Protein AF-A0A2N6CPJ5-F1 (afdb_monomer_lite)

Sequence (138 aa):
MRNTLAIIIFLTLLPGAQIVAQESKTGPSSLKMRGGMSNPATKGASQDMQKLVALCARDPESQLFDREWAKYLQEYYRDGMNVDGLIEDVIQRADDYRMNSHQASGNLTMSAAEKRSIRRNMKSTAQTVVGKKKDPAG

Foldseek 3Di:
DDDDDDDDDDDDDDDDDDDDDDDDDDDDDDPPPPPPPCPVLNVVLVVLLVVLLCCCLPPLPDPVSLVSLLVSCLSPPDPPDDQLVVLVVSQVSSQVCLLPDPPNPDDSGQDPVRSVVSSVSSVVSNCVNVVCVVDPDD

pLDDT: mean 71.55, std 22.04, range [34.5, 95.25]

Structure (mmCIF, N/CA/C/O backbone):
data_AF-A0A2N6CPJ5-F1
#
_entry.id   AF-A0A2N6CPJ5-F1
#
loop_
_atom_site.group_PDB
_atom_site.id
_atom_site.type_symbol
_atom_site.label_atom_id
_atom_site.label_alt_id
_atom_site.label_comp_id
_atom_site.label_asym_id
_atom_site.label_entity_id
_atom_site.label_seq_id
_atom_site.pdbx_PDB_ins_code
_atom_site.Cartn_x
_atom_site.Cartn_y
_atom_site.Cartn_z
_atom_site.occupancy
_atom_site.B_iso_or_equiv
_atom_site.auth_seq_id
_atom_site.auth_comp_id
_atom_site.auth_asym_id
_atom_site.auth_atom_id
_atom_site.pdbx_PDB_model_num
ATOM 1 N N . MET A 1 1 ? 21.653 36.947 -47.952 1.00 44.78 1 MET A N 1
ATOM 2 C CA .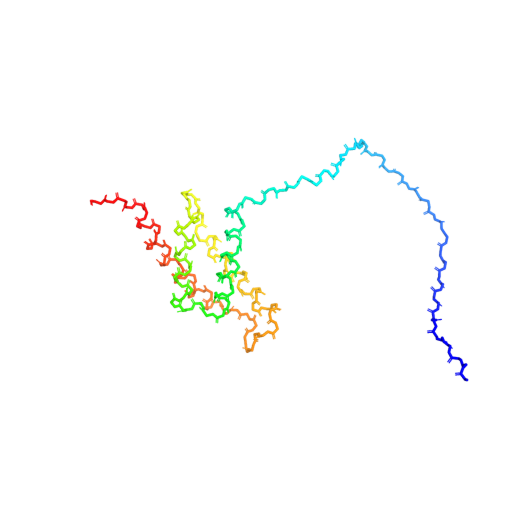 MET A 1 1 ? 21.325 35.544 -48.290 1.00 44.78 1 MET A CA 1
ATOM 3 C C . MET A 1 1 ? 20.202 35.143 -47.328 1.00 44.78 1 MET A C 1
ATOM 5 O O . MET A 1 1 ? 20.498 34.953 -46.164 1.00 44.78 1 MET A O 1
ATOM 9 N N . ARG A 1 2 ? 18.910 35.419 -47.557 1.00 42.19 2 ARG A N 1
ATOM 10 C CA . ARG A 1 2 ? 17.940 34.879 -48.538 1.00 42.19 2 ARG A CA 1
ATOM 11 C C . ARG A 1 2 ? 17.903 33.339 -48.597 1.00 42.19 2 ARG A C 1
ATOM 13 O O . ARG A 1 2 ? 18.919 32.754 -48.954 1.00 42.19 2 ARG A O 1
ATOM 20 N N . ASN A 1 3 ? 16.701 32.795 -48.332 1.00 38.38 3 ASN A N 1
ATOM 21 C CA . ASN A 1 3 ? 16.159 31.431 -48.534 1.00 38.38 3 ASN A CA 1
ATOM 22 C C . ASN A 1 3 ? 16.112 30.579 -47.243 1.00 38.38 3 ASN A C 1
ATOM 24 O O . ASN A 1 3 ? 17.148 30.102 -46.807 1.00 38.38 3 ASN A O 1
ATOM 28 N N . THR A 1 4 ? 15.020 30.431 -46.474 1.00 43.31 4 THR A N 1
ATOM 29 C CA . THR A 1 4 ? 13.560 30.282 -46.722 1.00 43.31 4 THR A CA 1
ATOM 30 C C . THR A 1 4 ? 13.131 28.846 -47.077 1.00 43.31 4 THR A C 1
ATOM 32 O O . THR A 1 4 ? 13.422 28.376 -48.166 1.00 43.31 4 THR A O 1
ATOM 35 N N . LEU A 1 5 ? 12.380 28.246 -46.135 1.00 43.91 5 LEU A N 1
ATOM 36 C CA . LEU A 1 5 ? 11.340 27.198 -46.208 1.00 43.91 5 LEU A CA 1
ATOM 37 C C . LEU A 1 5 ? 11.582 25.858 -46.934 1.00 43.91 5 LEU A C 1
ATOM 39 O O . LEU A 1 5 ? 11.794 25.802 -48.137 1.00 43.91 5 LEU A O 1
ATOM 43 N N . ALA A 1 6 ? 11.237 24.778 -46.223 1.00 43.84 6 ALA A N 1
ATOM 44 C CA . ALA A 1 6 ? 10.597 23.600 -46.808 1.00 43.84 6 ALA A CA 1
ATOM 45 C C . ALA A 1 6 ? 9.403 23.183 -45.923 1.00 43.84 6 ALA A C 1
ATOM 47 O O . ALA A 1 6 ? 9.566 22.505 -44.912 1.00 43.84 6 ALA A O 1
ATOM 48 N N . ILE A 1 7 ? 8.203 23.646 -46.285 1.00 49.25 7 ILE A N 1
ATOM 49 C CA . ILE A 1 7 ? 6.918 23.147 -45.773 1.00 49.25 7 ILE A CA 1
ATOM 50 C C . ILE A 1 7 ? 6.378 22.208 -46.849 1.00 49.25 7 ILE A C 1
ATOM 52 O O . ILE A 1 7 ? 6.085 22.654 -47.958 1.00 49.25 7 ILE A O 1
ATOM 56 N N . ILE A 1 8 ? 6.261 20.917 -46.541 1.00 50.22 8 ILE A N 1
ATOM 57 C CA . ILE A 1 8 ? 5.594 19.954 -47.420 1.00 50.22 8 ILE A CA 1
ATOM 58 C C . ILE A 1 8 ? 4.112 19.943 -47.051 1.00 50.22 8 ILE A C 1
ATOM 60 O O . ILE A 1 8 ? 3.710 19.486 -45.985 1.00 50.22 8 ILE A O 1
ATOM 64 N N . ILE A 1 9 ? 3.319 20.501 -47.959 1.00 51.59 9 ILE A N 1
ATOM 65 C CA . ILE A 1 9 ? 1.861 20.450 -47.992 1.00 51.59 9 ILE A CA 1
ATOM 66 C C . ILE A 1 9 ? 1.469 19.079 -48.550 1.00 51.59 9 ILE A C 1
ATOM 68 O O . ILE A 1 9 ? 1.866 18.744 -49.663 1.00 51.59 9 ILE A O 1
ATOM 72 N N . PHE A 1 10 ? 0.658 18.311 -47.821 1.00 43.06 10 PHE A N 1
ATOM 73 C CA . PHE A 1 10 ? -0.059 17.170 -48.391 1.00 43.06 10 PHE A CA 1
ATOM 74 C C . PHE A 1 10 ? -1.560 17.473 -48.390 1.00 43.06 10 PHE A C 1
ATOM 76 O O . PHE A 1 10 ? -2.257 17.310 -47.391 1.00 43.06 10 PHE A O 1
ATOM 83 N N . LEU A 1 11 ? -2.035 17.969 -49.536 1.00 41.25 11 LEU A N 1
ATOM 84 C CA . LEU A 1 11 ? -3.443 17.979 -49.919 1.00 41.25 11 LEU A CA 1
ATOM 85 C C . LEU A 1 11 ? -3.840 16.552 -50.315 1.00 41.25 11 LEU A C 1
ATOM 87 O O . LEU A 1 11 ? -3.298 16.022 -51.280 1.00 41.25 11 LEU A O 1
ATOM 91 N N . THR A 1 12 ? -4.857 15.982 -49.672 1.00 53.75 12 THR A N 1
ATOM 92 C CA . THR A 1 12 ? -5.764 15.049 -50.356 1.00 53.75 12 THR A CA 1
ATOM 93 C C . THR A 1 12 ? -7.204 15.422 -50.020 1.00 53.75 12 THR A C 1
ATOM 95 O O . THR A 1 12 ? -7.636 15.392 -48.871 1.00 53.75 12 THR A O 1
ATOM 98 N N . LEU A 1 13 ? -7.913 15.863 -51.061 1.00 43.56 13 LEU A N 1
ATOM 99 C CA . LEU A 1 13 ? -9.358 16.035 -51.103 1.00 43.56 13 LEU A CA 1
ATOM 100 C C . LEU A 1 13 ? -10.037 14.663 -51.055 1.00 43.56 13 LEU A C 1
ATOM 102 O O . LEU A 1 13 ? -9.679 13.793 -51.845 1.00 43.56 13 LEU A O 1
ATOM 106 N N . LEU A 1 14 ? -11.120 14.540 -50.289 1.00 43.12 14 LEU A N 1
ATOM 107 C CA . LEU A 1 14 ? -12.267 13.733 -50.705 1.00 43.12 14 LEU A CA 1
ATOM 108 C C . LEU A 1 14 ? -13.573 14.485 -50.381 1.00 43.12 14 LEU A C 1
ATOM 110 O O . LEU A 1 14 ? -13.772 14.876 -49.229 1.00 43.12 14 LEU A O 1
ATOM 114 N N . PRO A 1 15 ? -14.452 14.722 -51.373 1.00 45.16 15 PRO A N 1
ATOM 115 C CA . PRO A 1 15 ? -15.727 15.393 -51.173 1.00 45.16 15 PRO A CA 1
ATOM 116 C C . PRO A 1 15 ? -16.847 14.396 -50.824 1.00 45.16 15 PRO A C 1
ATOM 118 O O . PRO A 1 15 ? -17.024 13.388 -51.496 1.00 45.16 15 PRO A O 1
ATOM 121 N N . GLY A 1 16 ? -17.615 14.734 -49.787 1.00 44.97 16 GLY A N 1
ATOM 122 C CA . GLY A 1 16 ? -19.070 14.559 -49.669 1.00 44.97 16 GLY A CA 1
ATOM 123 C C . GLY A 1 16 ? -19.740 13.216 -50.009 1.00 44.97 16 GLY A C 1
ATOM 124 O O . GLY A 1 16 ? -20.040 12.948 -51.165 1.00 44.97 16 GLY A O 1
ATOM 125 N N . ALA A 1 17 ? -20.197 12.508 -48.970 1.00 43.19 17 ALA A N 1
ATOM 126 C CA . ALA A 1 17 ? -21.485 11.799 -48.952 1.00 43.19 17 ALA A CA 1
ATOM 127 C C . ALA A 1 17 ? -21.977 11.699 -47.487 1.00 43.19 17 ALA A C 1
ATOM 129 O O . ALA A 1 17 ? -21.402 10.984 -46.678 1.00 43.19 17 ALA A O 1
ATOM 130 N N . GLN A 1 18 ? -22.818 12.643 -47.060 1.00 42.31 18 GLN A N 1
ATOM 131 C CA . GLN A 1 18 ? -24.237 12.436 -46.721 1.00 42.31 18 GLN A CA 1
ATOM 132 C C . GLN A 1 18 ? -24.529 11.576 -45.471 1.00 42.31 18 GLN A C 1
ATOM 134 O O . GLN A 1 18 ? -24.634 10.358 -45.519 1.00 42.31 18 GLN A O 1
ATOM 139 N N . ILE A 1 19 ? -24.689 12.290 -44.352 1.00 45.22 19 ILE A N 1
ATOM 140 C CA . ILE A 1 19 ? -25.828 12.266 -43.413 1.00 45.22 19 ILE A CA 1
ATOM 141 C C . ILE A 1 19 ? -26.752 11.030 -43.485 1.00 45.22 19 ILE A C 1
ATOM 143 O O . ILE A 1 19 ? -27.519 10.887 -44.431 1.00 45.22 19 ILE A O 1
ATOM 147 N N . VAL A 1 20 ? -26.842 10.283 -42.377 1.00 37.16 20 VAL A N 1
ATOM 148 C CA . VAL A 1 20 ? -28.123 9.763 -41.867 1.00 37.16 20 VAL A CA 1
ATOM 149 C C . VAL A 1 20 ? -28.219 10.107 -40.386 1.00 37.16 20 VAL A C 1
ATOM 151 O O . VAL A 1 20 ? -27.369 9.746 -39.574 1.00 37.16 20 VAL A O 1
ATOM 154 N N . ALA A 1 21 ? -29.264 10.865 -40.076 1.00 40.25 21 ALA A N 1
ATOM 155 C CA . ALA A 1 21 ? -29.664 11.268 -38.748 1.00 40.25 21 ALA A CA 1
ATOM 156 C C . ALA A 1 21 ? -30.217 10.077 -37.954 1.00 40.25 21 ALA A C 1
ATOM 158 O O . ALA A 1 21 ? -31.052 9.325 -38.453 1.00 40.25 21 ALA A O 1
ATOM 159 N N . GLN A 1 22 ? -29.839 9.983 -36.681 1.00 35.56 22 GLN A N 1
ATOM 160 C CA . GLN A 1 22 ? -30.730 9.436 -35.666 1.00 35.56 22 GLN A CA 1
ATOM 161 C C . GLN A 1 22 ? -30.878 10.486 -34.565 1.00 35.56 22 GLN A C 1
ATOM 163 O O . GLN A 1 22 ? -30.017 10.656 -33.704 1.00 35.56 22 GLN A O 1
ATOM 168 N N . GLU A 1 23 ? -31.975 11.237 -34.637 1.00 40.94 23 GLU A N 1
ATOM 169 C CA . GLU A 1 23 ? -32.493 11.985 -33.501 1.00 40.94 23 GLU A CA 1
ATOM 170 C C . GLU A 1 23 ? -32.787 11.018 -32.351 1.00 40.94 23 GLU A C 1
ATOM 172 O O . GLU A 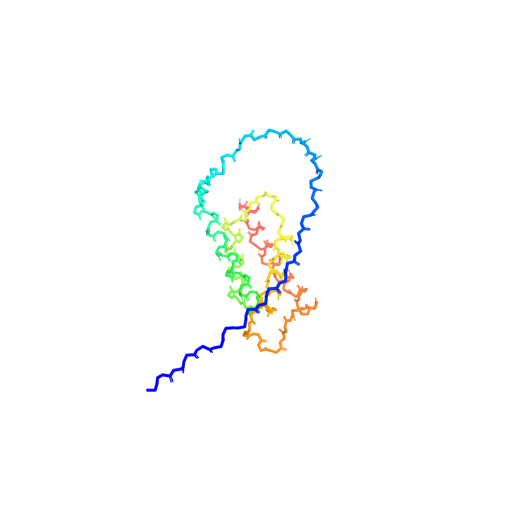1 23 ? -33.573 10.083 -32.495 1.00 40.94 23 GLU A O 1
ATOM 177 N N . SER A 1 24 ? -32.242 11.302 -31.171 1.00 34.50 24 SER A N 1
ATOM 178 C CA . SER A 1 24 ? -32.999 11.092 -29.942 1.00 34.50 24 SER A CA 1
ATOM 179 C C . SER A 1 24 ? -32.548 12.063 -28.853 1.00 34.50 24 SER A C 1
ATOM 181 O O . SER A 1 24 ? -31.623 11.798 -28.095 1.00 34.50 24 SER A O 1
ATOM 183 N N . LYS A 1 25 ? -33.321 13.150 -28.778 1.00 38.25 25 LYS A N 1
ATOM 184 C CA . LYS A 1 25 ? -33.806 13.829 -27.568 1.00 38.25 25 LYS A CA 1
ATOM 185 C C . LYS A 1 25 ? -32.808 14.598 -26.683 1.00 38.25 25 LYS A C 1
ATOM 187 O O . LYS A 1 25 ? -32.020 14.042 -25.929 1.00 38.25 25 LYS A O 1
ATOM 192 N N . THR A 1 26 ? -33.081 15.909 -26.662 1.00 35.69 26 THR A N 1
ATOM 193 C CA . THR A 1 26 ? -33.043 16.832 -25.507 1.00 35.69 26 THR A CA 1
ATOM 194 C C . THR A 1 26 ? -31.679 17.139 -24.881 1.00 35.69 26 THR A C 1
ATOM 196 O O . THR A 1 26 ? -31.158 16.378 -24.075 1.00 35.69 26 THR A O 1
ATOM 199 N N . GLY A 1 27 ? -31.158 18.340 -25.171 1.00 34.84 27 GLY A N 1
ATOM 200 C CA . GLY A 1 27 ? -30.223 19.039 -24.276 1.00 34.84 27 GLY A CA 1
ATOM 201 C C . GLY A 1 27 ? -30.943 19.619 -23.048 1.00 34.84 27 GLY A C 1
ATOM 202 O O . GLY A 1 27 ? -32.062 19.209 -22.753 1.00 34.84 27 GLY A O 1
ATOM 203 N N . PRO A 1 28 ? -30.401 20.650 -22.383 1.00 49.34 28 PRO A N 1
ATOM 204 C CA . PRO A 1 28 ? -29.005 21.005 -22.184 1.00 49.34 28 PRO A CA 1
ATOM 205 C C . PRO A 1 28 ? -28.593 20.648 -20.742 1.00 49.34 28 PRO A C 1
ATOM 207 O O . PRO A 1 28 ? -29.374 20.742 -19.797 1.00 49.34 28 PRO A O 1
ATOM 210 N N . SER A 1 29 ? -27.336 20.298 -20.511 1.00 39.09 29 SER A N 1
ATOM 211 C CA . SER A 1 29 ? -26.774 20.438 -19.168 1.00 39.09 29 SER A CA 1
ATOM 212 C C . SER A 1 29 ? -25.394 21.019 -19.319 1.00 39.09 29 SER A C 1
ATOM 214 O O . SER A 1 29 ? -24.412 20.322 -19.548 1.00 39.09 29 SER A O 1
ATOM 216 N N . SER A 1 30 ? -25.385 22.353 -19.279 1.00 42.28 30 SER A N 1
ATOM 217 C CA . SER A 1 30 ? -24.484 23.112 -18.422 1.00 42.28 30 SER A CA 1
ATOM 218 C C . SER A 1 30 ? -23.473 22.203 -17.734 1.00 42.28 30 SER A C 1
ATOM 220 O O . SER A 1 30 ? -23.734 21.645 -16.665 1.00 42.28 30 SER A O 1
ATOM 222 N N . LEU A 1 31 ? -22.302 22.082 -18.360 1.00 42.81 31 LEU A N 1
ATOM 223 C CA . LEU A 1 31 ? -21.098 21.575 -17.726 1.00 42.81 31 LEU A CA 1
ATOM 224 C C . LEU A 1 31 ? -20.689 22.621 -16.683 1.00 42.81 31 LEU A C 1
ATOM 226 O O . LEU A 1 31 ? -19.738 23.383 -16.832 1.00 42.81 31 LEU A O 1
ATOM 230 N N . LYS A 1 32 ? -21.500 22.729 -15.629 1.00 38.38 32 LYS A N 1
ATOM 231 C CA . LYS A 1 32 ? -21.154 23.427 -14.413 1.00 38.38 32 LYS A CA 1
ATOM 232 C C . LYS A 1 32 ? -20.000 22.599 -13.884 1.00 38.38 32 LYS A C 1
ATOM 234 O O . LYS A 1 32 ? -20.213 21.518 -13.336 1.00 38.38 32 LYS A O 1
ATOM 239 N N . MET A 1 33 ? -18.783 23.088 -14.115 1.00 45.78 33 MET A N 1
ATOM 240 C CA . MET A 1 33 ? -17.621 22.764 -13.306 1.00 45.78 33 MET A CA 1
ATOM 241 C C . MET A 1 33 ? -18.025 23.048 -11.863 1.00 45.78 33 MET A C 1
ATOM 243 O O . MET A 1 33 ? -17.876 24.151 -11.340 1.00 45.78 33 MET A O 1
ATOM 247 N N . ARG A 1 34 ? -18.665 22.060 -11.240 1.00 40.62 34 ARG A N 1
ATOM 248 C CA . ARG A 1 34 ? -18.947 22.059 -9.824 1.00 40.62 34 ARG A CA 1
ATOM 249 C C . ARG A 1 34 ? -17.582 21.819 -9.228 1.00 40.62 34 ARG A C 1
ATOM 251 O O . ARG A 1 34 ? -17.108 20.687 -9.228 1.00 40.62 34 ARG A O 1
ATOM 258 N N . GLY A 1 35 ? -16.929 22.913 -8.839 1.00 42.56 35 GLY A N 1
ATOM 259 C CA . GLY A 1 35 ? -15.735 22.878 -8.021 1.00 42.56 35 GLY A CA 1
ATOM 260 C C . GLY A 1 35 ? -15.993 21.880 -6.907 1.00 42.56 35 GLY A C 1
ATOM 261 O O . GLY A 1 35 ? -16.774 22.138 -5.992 1.00 42.56 35 GLY A O 1
ATOM 262 N N . GLY A 1 36 ? -15.407 20.694 -7.047 1.00 39.75 36 GLY A N 1
ATOM 263 C CA . GLY A 1 36 ? -15.318 19.763 -5.953 1.00 39.75 36 GLY A CA 1
ATOM 264 C C . GLY A 1 36 ? -14.396 20.455 -4.978 1.00 39.75 36 GLY A C 1
ATOM 265 O O . GLY A 1 36 ? -13.184 20.453 -5.192 1.00 39.75 36 GLY A O 1
ATOM 266 N N . MET A 1 37 ? -14.969 21.112 -3.966 1.00 39.94 37 MET A N 1
ATOM 267 C CA . MET A 1 37 ? -14.272 21.385 -2.718 1.00 39.94 37 MET A CA 1
ATOM 268 C C . MET A 1 37 ? -13.628 20.064 -2.339 1.00 39.94 37 MET A C 1
ATOM 270 O O . MET A 1 37 ? -14.295 19.137 -1.885 1.00 39.94 37 MET A O 1
ATOM 274 N N . SER A 1 38 ? -12.350 19.930 -2.681 1.00 44.03 38 SER A N 1
ATOM 275 C CA . SER A 1 38 ? -11.597 18.731 -2.399 1.00 44.03 38 SER A CA 1
ATOM 276 C C . SER A 1 38 ? -11.515 18.742 -0.892 1.00 44.03 38 SER A C 1
ATOM 278 O O . SER A 1 38 ? -10.838 19.600 -0.323 1.00 44.03 38 SER A O 1
ATOM 280 N N . ASN A 1 39 ? -12.303 17.879 -0.261 1.00 44.34 39 ASN A N 1
ATOM 281 C CA . ASN A 1 39 ? -12.372 17.817 1.182 1.00 44.34 39 ASN A CA 1
ATOM 282 C C . ASN A 1 39 ? -10.919 17.642 1.658 1.00 44.34 39 ASN A C 1
ATOM 284 O O . ASN A 1 39 ? -10.239 16.751 1.134 1.00 44.34 39 ASN A O 1
ATOM 288 N N . PRO A 1 40 ? -10.381 18.485 2.552 1.00 50.59 40 PRO A N 1
ATOM 289 C CA . PRO A 1 40 ? -8.972 18.404 2.939 1.00 50.59 40 PRO A CA 1
ATOM 290 C C . PRO A 1 40 ? -8.595 16.993 3.425 1.00 50.59 40 PRO A C 1
ATOM 292 O O . PRO A 1 40 ? -7.520 16.502 3.094 1.00 50.59 40 PRO A O 1
ATOM 295 N N . ALA A 1 41 ? -9.543 16.279 4.046 1.00 54.66 41 ALA A N 1
ATOM 296 C CA . ALA A 1 41 ? -9.423 14.863 4.401 1.00 54.66 41 ALA A CA 1
ATOM 297 C C . ALA A 1 41 ? -9.200 13.920 3.195 1.00 54.66 41 ALA A C 1
ATOM 299 O O . ALA A 1 41 ? -8.415 12.983 3.282 1.00 54.66 41 ALA A O 1
ATOM 300 N N . THR A 1 42 ? -9.849 14.171 2.051 1.00 59.50 42 THR A N 1
ATOM 301 C CA . THR A 1 42 ? -9.670 13.371 0.819 1.00 59.50 42 THR A CA 1
ATOM 302 C C . THR A 1 42 ? -8.381 13.705 0.067 1.00 59.50 42 THR A C 1
ATOM 304 O O . THR A 1 42 ? -7.795 12.825 -0.559 1.00 59.50 42 THR A O 1
ATOM 307 N N . LYS A 1 43 ? -7.901 14.955 0.158 1.00 66.94 43 LYS A N 1
ATOM 308 C CA . LYS A 1 43 ? -6.590 15.346 -0.384 1.00 66.94 43 LYS A CA 1
ATOM 309 C C . LYS A 1 43 ? -5.446 14.702 0.401 1.00 66.94 43 LYS A C 1
ATOM 311 O O . LYS A 1 43 ? -4.551 14.145 -0.228 1.00 66.94 43 LYS A O 1
ATOM 316 N N . GLY A 1 44 ? -5.519 14.723 1.736 1.00 69.06 44 GLY A N 1
ATOM 317 C CA . GLY A 1 44 ? -4.549 14.055 2.612 1.00 69.06 44 GLY A CA 1
ATOM 318 C C . GLY A 1 44 ? -4.468 12.553 2.334 1.00 69.06 44 GLY A C 1
ATOM 319 O O . GLY A 1 44 ? -3.406 12.056 1.974 1.00 69.06 44 GLY A O 1
ATOM 320 N N . ALA A 1 45 ? -5.618 11.867 2.324 1.00 77.69 45 ALA A N 1
ATOM 321 C CA . ALA A 1 45 ? -5.685 10.431 2.041 1.00 77.69 45 ALA A CA 1
ATOM 322 C C . ALA A 1 45 ? -5.065 10.051 0.685 1.00 77.69 45 ALA A C 1
ATOM 324 O O . ALA A 1 45 ? -4.409 9.018 0.566 1.00 77.69 45 ALA A O 1
ATOM 325 N N . SER A 1 46 ? -5.251 10.886 -0.345 1.00 84.75 46 SER A N 1
ATOM 326 C CA . SER A 1 46 ? -4.654 10.655 -1.663 1.00 84.75 46 SER A CA 1
ATOM 327 C C . SER A 1 46 ? -3.134 10.841 -1.667 1.00 84.75 46 SER A C 1
ATOM 329 O O . SER A 1 46 ? -2.447 10.109 -2.376 1.00 84.75 46 SER A O 1
ATOM 331 N N . GLN A 1 47 ? -2.602 11.814 -0.923 1.00 88.50 47 GLN A N 1
ATOM 332 C CA . GLN A 1 47 ? -1.157 12.052 -0.835 1.00 88.50 47 GLN A CA 1
ATOM 333 C C . GLN A 1 47 ? -0.459 10.969 -0.011 1.00 88.50 47 GLN A C 1
ATOM 335 O O . GLN A 1 47 ? 0.558 10.430 -0.449 1.00 88.50 47 GLN A O 1
ATOM 340 N N . ASP A 1 48 ? -1.031 10.595 1.134 1.00 90.25 48 ASP A N 1
ATOM 341 C CA . ASP A 1 48 ? -0.489 9.527 1.977 1.00 90.25 48 ASP A CA 1
ATOM 342 C C . ASP A 1 48 ? -0.518 8.179 1.246 1.00 90.25 48 ASP A C 1
ATOM 344 O O . ASP A 1 48 ? 0.442 7.413 1.313 1.00 90.25 48 ASP A O 1
ATOM 348 N N . MET A 1 49 ? -1.564 7.928 0.449 1.00 92.12 49 MET A N 1
ATOM 349 C CA . MET A 1 49 ? -1.622 6.764 -0.437 1.00 92.12 49 MET A CA 1
ATOM 350 C C . MET A 1 49 ? -0.501 6.781 -1.488 1.00 92.12 49 MET A C 1
ATOM 352 O O . MET A 1 49 ? 0.177 5.777 -1.683 1.00 92.12 49 MET A O 1
ATOM 356 N N . GLN A 1 50 ? -0.257 7.912 -2.157 1.00 90.69 50 GLN A N 1
ATOM 357 C CA . GLN A 1 50 ? 0.839 8.017 -3.133 1.00 90.69 50 GLN A CA 1
ATOM 358 C C . GLN A 1 50 ? 2.210 7.785 -2.487 1.00 90.69 50 GLN A C 1
ATOM 360 O O . GLN A 1 50 ? 3.058 7.103 -3.065 1.00 90.69 50 GLN A O 1
ATOM 365 N N . LYS A 1 51 ? 2.419 8.308 -1.274 1.00 91.50 51 LYS A N 1
ATOM 366 C CA . LYS A 1 51 ? 3.633 8.070 -0.488 1.00 91.50 51 LYS A CA 1
ATOM 367 C C . LYS A 1 51 ? 3.800 6.585 -0.156 1.00 91.50 51 LYS A C 1
ATOM 369 O O . LYS A 1 51 ? 4.889 6.049 -0.347 1.00 91.50 51 LYS A O 1
ATOM 374 N N . LEU A 1 52 ? 2.733 5.919 0.289 1.00 93.62 52 LEU A N 1
ATOM 375 C CA . LEU A 1 52 ? 2.737 4.479 0.559 1.00 93.62 52 LEU A CA 1
ATOM 376 C C . LEU A 1 52 ? 3.082 3.657 -0.675 1.00 93.62 52 LEU A C 1
ATOM 378 O O . LEU A 1 52 ? 3.918 2.764 -0.590 1.00 93.62 52 LEU A O 1
ATOM 382 N N . VAL A 1 53 ? 2.478 3.979 -1.817 1.00 92.81 53 VAL A N 1
ATOM 383 C CA . VAL A 1 53 ? 2.753 3.312 -3.093 1.00 92.81 53 VAL A CA 1
ATOM 384 C C . VAL A 1 53 ? 4.223 3.466 -3.481 1.00 92.81 53 VAL A C 1
ATOM 386 O O . VAL A 1 53 ? 4.867 2.480 -3.826 1.00 92.81 53 VAL A O 1
ATOM 389 N N . ALA A 1 54 ? 4.786 4.673 -3.371 1.00 90.88 54 ALA A N 1
ATOM 390 C CA . ALA A 1 54 ? 6.191 4.916 -3.694 1.00 90.88 54 ALA A CA 1
ATOM 391 C C . ALA A 1 54 ? 7.156 4.183 -2.743 1.00 90.88 54 ALA A C 1
ATOM 393 O O . ALA A 1 54 ? 8.192 3.684 -3.185 1.00 90.88 54 ALA A O 1
ATOM 394 N N . LEU A 1 55 ? 6.824 4.099 -1.450 1.00 92.44 55 LEU A N 1
ATOM 395 C CA . LEU A 1 55 ? 7.606 3.346 -0.465 1.00 92.44 55 LEU A CA 1
ATOM 396 C C . LEU A 1 55 ? 7.510 1.838 -0.701 1.00 92.44 55 LEU A C 1
ATOM 398 O O . LEU A 1 55 ? 8.542 1.184 -0.762 1.00 92.44 55 LEU A O 1
ATOM 402 N N . CYS A 1 56 ? 6.307 1.309 -0.928 1.00 92.75 56 CYS A N 1
ATOM 403 C CA . CYS A 1 56 ? 6.085 -0.094 -1.283 1.00 92.75 56 CYS A CA 1
ATOM 404 C C . CYS A 1 56 ? 6.844 -0.470 -2.567 1.00 92.75 56 CYS A C 1
ATOM 406 O O . CYS A 1 56 ? 7.4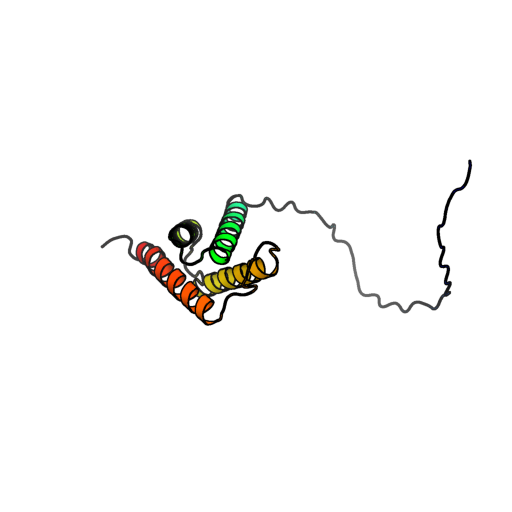75 -1.519 -2.660 1.00 92.75 56 CYS A O 1
ATOM 408 N N . ALA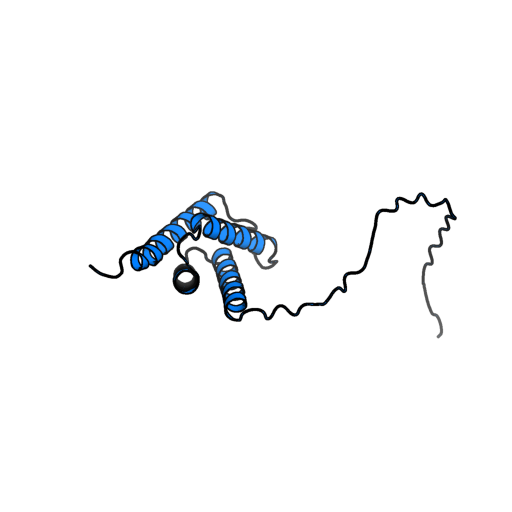 A 1 57 ? 6.852 0.425 -3.557 1.00 89.88 57 ALA A N 1
ATOM 409 C CA . ALA A 1 57 ? 7.602 0.224 -4.786 1.00 89.88 57 ALA A CA 1
ATOM 410 C C . ALA A 1 57 ? 9.120 0.237 -4.556 1.00 89.88 57 ALA A C 1
ATOM 412 O O . ALA A 1 57 ? 9.839 -0.481 -5.237 1.00 89.88 57 ALA A O 1
ATOM 413 N N . ARG A 1 58 ? 9.653 1.030 -3.630 1.00 88.25 58 ARG A N 1
ATOM 414 C CA . ARG A 1 58 ? 11.110 1.150 -3.454 1.00 88.25 58 ARG A CA 1
ATOM 415 C C . ARG A 1 58 ? 11.686 0.160 -2.454 1.00 88.25 58 ARG A C 1
ATOM 417 O O . ARG A 1 58 ? 12.695 -0.466 -2.751 1.00 88.25 58 ARG A O 1
ATOM 424 N N . ASP A 1 59 ? 11.060 0.056 -1.292 1.00 88.50 59 ASP A N 1
ATOM 425 C CA . ASP A 1 59 ? 11.578 -0.684 -0.146 1.00 88.50 59 ASP A CA 1
ATOM 426 C C . ASP A 1 59 ? 10.422 -1.187 0.747 1.00 88.50 59 ASP A C 1
ATOM 428 O O . ASP A 1 59 ? 10.122 -0.605 1.800 1.00 88.50 59 ASP A O 1
ATOM 432 N N . PRO A 1 60 ? 9.712 -2.241 0.305 1.00 86.56 60 PRO A N 1
ATOM 433 C CA . PRO A 1 60 ? 8.503 -2.724 0.969 1.00 86.56 60 PRO A CA 1
ATOM 434 C C . PRO A 1 60 ? 8.762 -3.522 2.257 1.00 86.56 60 PRO A C 1
ATOM 436 O O . PRO A 1 60 ? 7.812 -3.842 2.968 1.00 86.56 60 PRO A O 1
ATOM 439 N N . GLU A 1 61 ? 10.018 -3.856 2.561 1.00 86.81 61 GLU A N 1
ATOM 440 C CA . GLU A 1 61 ? 10.416 -4.504 3.822 1.00 86.81 61 GLU A CA 1
ATOM 441 C C . GLU A 1 61 ? 10.986 -3.494 4.834 1.00 86.81 61 GLU A C 1
ATOM 443 O O . GLU A 1 61 ? 11.414 -3.862 5.929 1.00 86.81 61 GLU A O 1
ATOM 448 N N . SER A 1 62 ? 10.979 -2.200 4.495 1.00 89.25 62 SER A N 1
ATOM 449 C CA . SER A 1 62 ? 11.453 -1.157 5.398 1.00 89.25 62 SER A CA 1
ATOM 450 C C . SER A 1 62 ? 10.512 -0.928 6.578 1.00 89.25 62 SER A C 1
ATOM 452 O O . SER A 1 62 ? 9.293 -0.817 6.440 1.00 89.25 62 SER A O 1
ATOM 454 N N . GLN A 1 63 ? 11.107 -0.670 7.746 1.00 90.69 63 GLN A N 1
ATOM 455 C CA . GLN A 1 63 ? 10.364 -0.185 8.915 1.00 90.69 63 GLN A CA 1
ATOM 456 C C . GLN A 1 63 ? 9.639 1.141 8.634 1.00 90.69 63 GLN A C 1
ATOM 458 O O . GLN A 1 63 ? 8.624 1.450 9.261 1.00 90.69 63 GLN A O 1
ATOM 463 N N . LEU A 1 64 ? 10.160 1.948 7.700 1.00 92.56 64 LEU A N 1
ATOM 464 C CA . LEU A 1 64 ? 9.512 3.182 7.272 1.00 92.56 64 LEU A CA 1
ATOM 465 C C . LEU A 1 64 ? 8.182 2.885 6.574 1.00 92.56 64 LEU A C 1
ATOM 467 O O . LEU A 1 64 ? 7.184 3.526 6.898 1.00 92.56 64 LEU A O 1
ATOM 471 N N . PHE A 1 65 ? 8.155 1.916 5.657 1.00 93.06 65 PHE A N 1
ATOM 472 C CA . PHE A 1 65 ? 6.923 1.491 5.004 1.00 93.06 65 PHE A CA 1
ATOM 473 C C . PHE A 1 65 ? 5.896 0.988 6.024 1.00 93.06 65 PHE A C 1
ATOM 475 O O . PHE A 1 65 ? 4.764 1.473 6.028 1.00 93.06 65 PHE A O 1
ATOM 482 N N . ASP A 1 66 ? 6.304 0.116 6.949 1.00 92.44 66 ASP A N 1
ATOM 483 C CA . ASP A 1 66 ? 5.416 -0.405 7.996 1.00 92.44 66 ASP A CA 1
ATOM 484 C C . ASP A 1 66 ? 4.825 0.707 8.870 1.00 92.44 66 ASP A C 1
ATOM 486 O O . ASP A 1 66 ? 3.630 0.705 9.181 1.00 92.44 66 ASP A O 1
ATOM 490 N N . ARG A 1 67 ? 5.644 1.701 9.237 1.00 93.19 67 ARG A N 1
ATOM 491 C CA . ARG A 1 67 ? 5.206 2.857 10.027 1.00 93.19 67 ARG A CA 1
ATOM 492 C C . ARG A 1 67 ? 4.188 3.712 9.278 1.00 93.19 67 ARG A C 1
ATOM 494 O O . ARG A 1 67 ? 3.186 4.117 9.866 1.00 93.19 67 ARG A O 1
ATOM 501 N N . GLU A 1 68 ? 4.445 4.017 8.010 1.00 94.06 68 GLU A N 1
ATOM 502 C CA . GLU A 1 68 ? 3.524 4.812 7.193 1.00 94.06 68 GLU A CA 1
ATOM 503 C C . GLU A 1 68 ? 2.222 4.050 6.938 1.00 94.06 68 GLU A C 1
ATOM 505 O O . GLU A 1 68 ? 1.143 4.641 6.983 1.00 94.06 68 GLU A O 1
ATOM 510 N N . TRP A 1 69 ? 2.297 2.730 6.748 1.00 94.88 69 TRP A N 1
ATOM 511 C CA . TRP A 1 69 ? 1.122 1.882 6.574 1.00 94.88 69 TRP A CA 1
ATOM 512 C C . TRP A 1 69 ? 0.263 1.856 7.840 1.00 94.88 69 TRP A C 1
ATOM 514 O O . TRP A 1 69 ? -0.951 2.063 7.783 1.00 94.88 69 TRP A O 1
ATOM 524 N N . ALA A 1 70 ? 0.895 1.697 9.005 1.00 92.94 70 ALA A N 1
ATOM 525 C CA . ALA A 1 70 ? 0.212 1.776 10.288 1.00 92.94 70 ALA A CA 1
ATOM 526 C C . ALA A 1 70 ? -0.455 3.143 10.499 1.00 92.94 70 ALA A C 1
ATOM 528 O O . ALA A 1 70 ? -1.614 3.198 10.913 1.00 92.94 70 ALA A O 1
ATOM 529 N N . LYS A 1 71 ? 0.246 4.239 10.180 1.00 92.50 71 LYS A N 1
ATOM 530 C CA . LYS A 1 71 ? -0.289 5.603 10.283 1.00 92.50 71 LYS A CA 1
ATOM 531 C C . LYS A 1 71 ? -1.506 5.799 9.375 1.00 92.50 71 LYS A C 1
ATOM 533 O O . LYS A 1 71 ? -2.539 6.277 9.838 1.00 92.50 71 LYS A O 1
ATOM 538 N N . TYR A 1 72 ? -1.420 5.351 8.124 1.00 92.81 72 TYR A N 1
ATOM 539 C CA . TYR A 1 72 ? -2.530 5.418 7.176 1.00 92.81 72 TYR A CA 1
ATOM 540 C C . TYR A 1 72 ? -3.768 4.683 7.700 1.00 92.81 72 TYR A C 1
ATOM 542 O O . TYR A 1 72 ? -4.872 5.224 7.691 1.00 92.81 72 TYR A O 1
ATOM 550 N N . LEU A 1 73 ? -3.599 3.470 8.230 1.00 91.69 73 LEU A N 1
ATOM 551 C CA . LEU A 1 73 ? -4.706 2.737 8.844 1.00 91.69 73 LEU A CA 1
ATOM 552 C C . LEU A 1 73 ? -5.255 3.455 10.084 1.00 91.69 73 LEU A C 1
ATOM 554 O O . LEU A 1 73 ? -6.466 3.533 10.260 1.00 91.69 73 LEU A O 1
ATOM 558 N N . GLN A 1 74 ? -4.412 4.022 10.945 1.00 89.69 74 GLN A N 1
ATOM 559 C CA . GLN A 1 74 ? -4.891 4.763 12.118 1.00 89.69 74 GLN A CA 1
ATOM 560 C C . GLN A 1 74 ? -5.773 5.957 11.731 1.00 89.69 74 GLN A C 1
ATOM 562 O O . GLN A 1 74 ? -6.831 6.149 12.343 1.00 89.69 74 GLN A O 1
ATOM 567 N N . GLU A 1 75 ? -5.374 6.706 10.705 1.00 89.25 75 GLU A N 1
ATOM 568 C CA . GLU A 1 75 ? -6.055 7.921 10.249 1.00 89.25 75 GLU A CA 1
ATOM 569 C C . GLU A 1 75 ? -7.310 7.613 9.417 1.00 89.25 75 GLU A C 1
ATOM 571 O O . GLU A 1 75 ? -8.381 8.198 9.642 1.00 89.25 75 GLU A O 1
ATOM 576 N N . TYR A 1 76 ? -7.219 6.649 8.499 1.00 88.25 76 TYR A N 1
ATOM 577 C CA . TYR A 1 76 ? -8.225 6.442 7.455 1.00 88.25 76 TYR A CA 1
ATOM 578 C C . TYR A 1 76 ? -9.055 5.164 7.608 1.00 88.25 76 TYR A C 1
ATOM 580 O O . TYR A 1 76 ? -10.130 5.095 7.013 1.00 88.25 76 TYR A O 1
ATOM 588 N N . TYR A 1 77 ? -8.652 4.190 8.435 1.00 86.50 77 TYR A N 1
ATOM 589 C CA . TYR A 1 77 ? -9.479 3.000 8.673 1.00 86.50 77 TYR A CA 1
ATOM 590 C C . TYR A 1 77 ? -10.824 3.383 9.298 1.00 86.50 77 TYR A C 1
ATOM 592 O O . TYR A 1 77 ? -10.893 4.181 10.243 1.00 86.50 77 TYR A O 1
ATOM 600 N N . ARG A 1 78 ? -11.892 2.785 8.775 1.00 85.38 78 ARG A N 1
ATOM 601 C CA . ARG A 1 78 ? -13.268 2.877 9.270 1.00 85.38 78 ARG A CA 1
ATOM 602 C C . ARG A 1 78 ? -13.854 1.467 9.299 1.00 85.38 78 ARG A C 1
ATOM 604 O O . ARG A 1 78 ? -13.456 0.627 8.490 1.00 85.38 78 ARG A O 1
ATOM 611 N N . ASP A 1 79 ? -14.781 1.214 10.217 1.00 80.69 79 ASP A N 1
ATOM 612 C CA . ASP A 1 79 ? -15.418 -0.099 10.328 1.00 80.69 79 ASP A CA 1
ATOM 613 C C . ASP A 1 79 ? -16.089 -0.501 9.009 1.00 80.69 79 ASP A C 1
ATOM 615 O O . ASP A 1 79 ? -16.731 0.311 8.343 1.00 80.69 79 ASP A O 1
ATOM 619 N N . GLY A 1 80 ? -15.887 -1.758 8.608 1.00 80.31 80 GLY A N 1
ATOM 620 C CA . GLY A 1 80 ? -16.347 -2.282 7.319 1.00 80.31 80 GLY A CA 1
ATOM 621 C C . GLY A 1 80 ? -15.393 -2.040 6.141 1.00 80.31 80 GLY A C 1
ATOM 622 O O . GLY A 1 80 ? -15.680 -2.495 5.035 1.00 80.31 80 GLY A O 1
ATOM 623 N N . MET A 1 81 ? -14.247 -1.377 6.343 1.00 86.00 81 MET A N 1
ATOM 624 C CA . MET A 1 81 ? -13.223 -1.238 5.302 1.00 86.00 81 MET A CA 1
ATOM 625 C C . MET A 1 81 ? -12.584 -2.593 4.959 1.00 86.00 81 MET A C 1
ATOM 627 O O . MET A 1 81 ? -12.061 -3.292 5.828 1.00 86.00 81 MET A O 1
ATOM 631 N N . ASN A 1 82 ? -12.558 -2.934 3.668 1.00 90.06 82 ASN A N 1
ATOM 632 C CA . ASN A 1 82 ? -11.876 -4.127 3.172 1.00 90.06 82 ASN A CA 1
ATOM 633 C C . ASN A 1 82 ? -10.353 -3.910 3.118 1.00 90.06 82 ASN A C 1
ATOM 635 O O . ASN A 1 82 ? -9.810 -3.455 2.110 1.00 90.06 82 ASN A O 1
ATOM 639 N N . VAL A 1 83 ? -9.669 -4.253 4.210 1.00 90.44 83 VAL A N 1
ATOM 640 C CA . VAL A 1 83 ? -8.208 -4.123 4.336 1.00 90.44 83 VAL A CA 1
ATOM 641 C C . VAL A 1 83 ? -7.467 -4.995 3.322 1.00 90.44 83 VAL A C 1
ATOM 643 O O . VAL A 1 83 ? -6.497 -4.531 2.733 1.00 90.44 83 VAL A O 1
ATOM 646 N N . ASP A 1 84 ? -7.925 -6.227 3.077 1.00 91.38 84 ASP A N 1
ATOM 647 C CA . ASP A 1 84 ? -7.280 -7.114 2.101 1.00 91.38 84 ASP A CA 1
ATOM 648 C C . ASP A 1 84 ? -7.348 -6.504 0.688 1.00 91.38 84 ASP A C 1
ATOM 650 O O . ASP A 1 84 ? -6.349 -6.497 -0.022 1.00 91.38 84 ASP A O 1
ATOM 654 N N . GLY A 1 85 ? -8.487 -5.912 0.307 1.00 92.38 85 GLY A N 1
ATOM 655 C CA . GLY A 1 85 ? -8.625 -5.203 -0.972 1.00 92.38 85 GLY A CA 1
ATOM 656 C C . GLY A 1 85 ? -7.753 -3.946 -1.075 1.00 92.38 85 GLY A C 1
ATOM 657 O O . GLY A 1 85 ? -7.203 -3.662 -2.136 1.00 92.38 85 GLY A O 1
ATOM 658 N N . LEU A 1 86 ? -7.577 -3.218 0.030 1.00 93.25 86 LEU A N 1
ATOM 659 C CA . LEU A 1 86 ? -6.687 -2.057 0.088 1.00 93.25 86 LEU A CA 1
ATOM 660 C C . LEU A 1 86 ? -5.210 -2.454 -0.067 1.00 93.25 86 LEU A C 1
ATOM 662 O O . LEU A 1 86 ? -4.462 -1.771 -0.760 1.00 93.25 86 LEU A O 1
ATOM 666 N N . ILE A 1 87 ? -4.796 -3.563 0.550 1.00 95.00 87 ILE A N 1
ATOM 667 C CA . ILE A 1 87 ? -3.444 -4.116 0.389 1.00 95.00 87 ILE A CA 1
ATOM 668 C C . ILE A 1 87 ? -3.186 -4.468 -1.082 1.00 95.00 87 ILE A C 1
ATOM 670 O O . ILE A 1 87 ? -2.133 -4.115 -1.613 1.00 95.00 87 ILE A O 1
ATOM 674 N N . GLU A 1 88 ? -4.152 -5.100 -1.757 1.00 95.19 88 GLU A N 1
ATOM 675 C CA . GLU A 1 88 ? -4.034 -5.408 -3.188 1.00 95.19 88 GLU A CA 1
ATOM 676 C C . GLU A 1 88 ? -3.877 -4.158 -4.050 1.00 95.19 88 GLU A C 1
ATOM 678 O O . GLU A 1 88 ? -3.025 -4.134 -4.936 1.00 95.19 88 GLU A O 1
ATOM 683 N N . ASP A 1 89 ? -4.656 -3.112 -3.771 1.00 93.88 89 ASP A N 1
ATOM 684 C CA . ASP A 1 89 ? -4.576 -1.842 -4.495 1.00 93.88 89 ASP A CA 1
ATOM 685 C C . ASP A 1 89 ? -3.194 -1.185 -4.329 1.00 93.88 89 ASP A C 1
ATOM 687 O O . ASP A 1 89 ? -2.589 -0.749 -5.308 1.00 93.88 89 ASP A O 1
ATOM 691 N N . VAL A 1 90 ? -2.638 -1.177 -3.110 1.00 94.12 90 VAL A N 1
ATOM 692 C CA . VAL A 1 90 ? -1.289 -0.643 -2.852 1.00 94.12 90 VAL A CA 1
ATOM 693 C C . VAL A 1 90 ? -0.222 -1.441 -3.601 1.00 94.12 90 VAL A C 1
ATOM 695 O O . VAL A 1 90 ? 0.641 -0.840 -4.242 1.00 94.12 90 VAL A O 1
ATOM 698 N N . ILE A 1 91 ? -0.270 -2.776 -3.543 1.00 94.88 91 ILE A N 1
ATOM 699 C CA . ILE A 1 91 ? 0.705 -3.643 -4.222 1.00 94.88 91 ILE A CA 1
ATOM 700 C C . ILE A 1 91 ? 0.618 -3.467 -5.741 1.00 94.88 91 ILE A C 1
ATOM 702 O O . ILE A 1 91 ? 1.653 -3.343 -6.393 1.00 94.88 91 ILE A O 1
ATOM 706 N N . GLN A 1 92 ? -0.591 -3.418 -6.308 1.00 93.56 92 GLN A N 1
ATOM 707 C CA . GLN A 1 92 ? -0.772 -3.243 -7.749 1.00 93.56 92 GLN A CA 1
ATOM 708 C C . GLN A 1 92 ? -0.234 -1.890 -8.216 1.00 93.56 92 GLN A C 1
ATOM 710 O O . GLN A 1 92 ? 0.557 -1.834 -9.153 1.00 93.56 92 GLN A O 1
ATOM 715 N N . ARG A 1 93 ? -0.574 -0.803 -7.516 1.00 92.12 93 ARG A N 1
ATOM 716 C CA . ARG A 1 93 ? -0.061 0.533 -7.849 1.00 92.12 93 ARG A CA 1
ATOM 717 C C . ARG A 1 93 ? 1.448 0.644 -7.667 1.00 92.12 93 ARG A C 1
ATOM 719 O O . ARG A 1 93 ? 2.085 1.396 -8.397 1.00 92.12 93 ARG A O 1
ATOM 726 N N . ALA A 1 94 ? 2.026 -0.062 -6.696 1.00 91.38 94 ALA A N 1
ATOM 727 C CA . ALA A 1 94 ? 3.472 -0.095 -6.488 1.00 91.38 94 ALA A CA 1
ATOM 728 C C . ALA A 1 94 ? 4.190 -0.836 -7.624 1.00 91.38 94 ALA A C 1
ATOM 730 O O . ALA A 1 94 ? 5.240 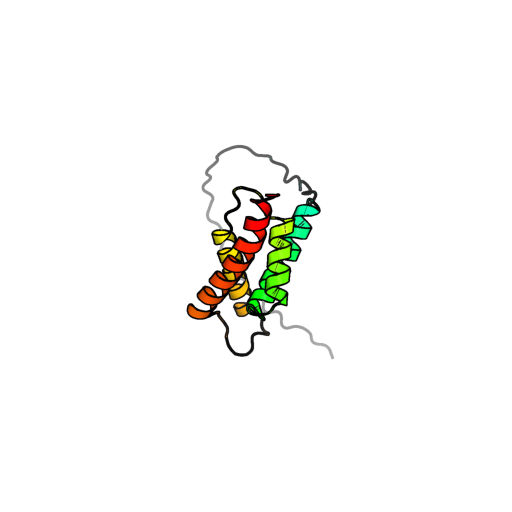-0.387 -8.083 1.00 91.38 94 ALA A O 1
ATOM 731 N N . ASP A 1 95 ? 3.599 -1.926 -8.113 1.00 90.19 95 ASP A N 1
ATOM 732 C CA . ASP A 1 95 ? 4.076 -2.654 -9.288 1.00 90.19 95 ASP A CA 1
ATOM 733 C C . ASP A 1 95 ? 3.995 -1.782 -10.553 1.00 90.19 95 ASP A C 1
ATOM 735 O O . ASP A 1 95 ? 4.989 -1.608 -11.258 1.00 90.19 95 ASP A O 1
ATOM 739 N N . ASP A 1 96 ? 2.859 -1.111 -10.771 1.00 88.38 96 ASP A N 1
ATOM 740 C CA . ASP A 1 96 ? 2.680 -0.158 -11.873 1.00 88.38 96 ASP A CA 1
ATOM 741 C C . ASP A 1 96 ? 3.658 1.024 -11.766 1.00 88.38 96 ASP A C 1
ATOM 743 O O . ASP A 1 96 ? 4.176 1.514 -12.772 1.00 88.38 96 ASP A O 1
ATOM 747 N N . TYR A 1 97 ? 3.947 1.493 -10.548 1.00 86.06 97 TYR A N 1
ATOM 748 C CA . TYR A 1 97 ? 4.933 2.544 -10.309 1.00 86.06 97 TYR A CA 1
ATOM 749 C C . TYR A 1 97 ? 6.345 2.092 -10.700 1.00 86.06 97 TYR A C 1
ATOM 751 O O . TYR A 1 97 ? 7.065 2.867 -11.331 1.00 86.06 97 TYR A O 1
ATOM 759 N N . ARG A 1 98 ? 6.747 0.851 -10.379 1.00 84.69 98 ARG A N 1
ATOM 760 C CA . ARG A 1 98 ? 8.038 0.287 -10.819 1.00 84.69 98 ARG A CA 1
ATOM 761 C C . ARG A 1 98 ? 8.129 0.194 -12.339 1.00 84.69 98 ARG A C 1
ATOM 763 O O . ARG A 1 98 ? 9.160 0.566 -12.889 1.00 84.69 98 ARG A O 1
ATOM 770 N N . MET A 1 99 ? 7.050 -0.222 -13.003 1.00 81.44 99 MET A N 1
ATOM 771 C CA . MET A 1 99 ? 7.012 -0.315 -14.466 1.00 81.44 99 MET A CA 1
ATOM 772 C C . MET A 1 99 ? 7.111 1.053 -15.153 1.00 81.44 99 MET A C 1
ATOM 774 O O . MET A 1 99 ? 7.785 1.186 -16.171 1.00 81.44 99 MET A O 1
ATOM 778 N N . ASN A 1 100 ? 6.443 2.075 -14.610 1.00 78.50 100 ASN A N 1
ATOM 779 C CA . ASN A 1 100 ? 6.367 3.399 -15.236 1.00 78.50 100 ASN A CA 1
ATOM 780 C C . ASN A 1 100 ? 7.533 4.329 -14.849 1.00 78.50 100 ASN A C 1
ATOM 782 O O . ASN A 1 100 ? 7.856 5.276 -15.575 1.00 78.50 100 ASN A O 1
ATOM 786 N N . SER A 1 101 ? 8.182 4.086 -13.709 1.00 69.06 101 SER A N 1
ATOM 787 C CA . SER A 1 101 ? 9.305 4.895 -13.243 1.00 69.06 101 SER A CA 1
ATOM 788 C C . SER A 1 101 ? 10.596 4.490 -13.956 1.00 69.06 101 SER A C 1
ATOM 790 O O . SER A 1 101 ? 11.174 3.440 -13.690 1.00 69.06 101 SER A O 1
ATOM 792 N N . HIS A 1 102 ? 11.110 5.374 -14.817 1.00 57.97 102 HIS A N 1
ATOM 793 C CA . HIS A 1 102 ? 12.367 5.203 -15.567 1.00 57.97 102 HIS A CA 1
ATOM 794 C C . HIS A 1 102 ? 13.625 5.064 -14.671 1.00 57.97 102 HIS A C 1
ATOM 796 O O . HIS A 1 102 ? 14.738 4.957 -15.177 1.00 57.97 102 HIS A O 1
ATOM 802 N N . GLN A 1 103 ? 13.470 5.096 -13.341 1.00 55.59 103 GLN A N 1
ATOM 803 C CA . GLN A 1 103 ? 14.542 4.923 -12.355 1.00 55.59 103 GLN A CA 1
ATOM 804 C C . GLN A 1 103 ? 14.666 3.489 -11.803 1.00 55.59 103 GLN A C 1
ATOM 806 O O . GLN A 1 103 ? 15.549 3.242 -10.981 1.00 55.59 103 GLN A O 1
ATOM 811 N N . ALA A 1 104 ? 13.824 2.536 -12.217 1.00 53.97 104 ALA A N 1
ATOM 812 C CA . ALA A 1 104 ? 13.893 1.156 -11.731 1.00 53.97 104 ALA A CA 1
ATOM 813 C C . ALA A 1 104 ? 15.009 0.355 -12.431 1.00 53.97 104 ALA A C 1
ATOM 815 O O . ALA A 1 104 ? 14.789 -0.452 -13.330 1.00 53.97 104 ALA A O 1
ATOM 816 N N . SER A 1 105 ? 16.239 0.592 -11.983 1.00 51.06 105 SER A N 1
ATOM 817 C CA . SER A 1 105 ? 17.385 -0.295 -12.169 1.00 51.06 105 SER A CA 1
ATOM 818 C C . SER A 1 105 ? 17.035 -1.727 -11.722 1.00 51.06 105 SER A C 1
ATOM 820 O O . SER A 1 105 ? 16.896 -1.989 -10.530 1.00 51.06 105 SER A O 1
ATOM 822 N N . GLY A 1 106 ? 16.937 -2.660 -12.672 1.00 55.97 106 GLY A N 1
ATOM 823 C CA . GLY A 1 106 ? 17.173 -4.094 -12.455 1.00 55.97 106 GLY A CA 1
ATOM 824 C C . GLY A 1 106 ? 15.961 -5.028 -12.372 1.00 55.97 106 GLY A C 1
ATOM 825 O O . GLY A 1 106 ? 16.090 -6.160 -12.815 1.00 55.97 106 GLY A O 1
ATOM 826 N N . ASN A 1 107 ? 14.790 -4.595 -11.892 1.00 59.84 107 ASN A N 1
ATOM 827 C CA . ASN A 1 107 ? 13.579 -5.434 -11.861 1.00 59.84 107 ASN A CA 1
ATOM 828 C C . ASN A 1 107 ? 12.327 -4.584 -12.109 1.00 59.84 107 ASN A C 1
ATOM 830 O O . ASN A 1 107 ? 11.905 -3.813 -11.249 1.00 59.84 107 ASN A O 1
ATOM 834 N N . LEU A 1 108 ? 11.735 -4.737 -13.296 1.00 71.31 108 LEU A N 1
ATOM 835 C CA . LEU A 1 108 ? 10.612 -3.914 -13.765 1.00 71.31 108 LEU A CA 1
ATOM 836 C C . LEU A 1 108 ? 9.294 -4.210 -13.034 1.00 71.31 108 LEU A C 1
ATOM 838 O O . LEU A 1 108 ? 8.431 -3.343 -12.964 1.00 71.31 108 LEU A O 1
ATOM 842 N N . THR A 1 109 ? 9.149 -5.415 -12.478 1.00 78.94 109 THR A N 1
ATOM 843 C CA . THR A 1 109 ? 7.924 -5.880 -11.813 1.00 78.94 109 THR A CA 1
ATOM 844 C C . THR A 1 109 ? 8.251 -6.660 -10.545 1.00 78.94 109 THR A C 1
ATOM 846 O O . THR A 1 109 ? 9.244 -7.390 -10.495 1.00 78.94 109 THR A O 1
ATOM 849 N N . MET A 1 110 ? 7.388 -6.569 -9.539 1.00 85.44 110 MET A N 1
ATOM 850 C CA . MET A 1 110 ? 7.423 -7.401 -8.340 1.00 85.44 110 MET A CA 1
ATOM 851 C C . MET A 1 110 ? 7.140 -8.863 -8.684 1.00 85.44 110 MET A C 1
ATOM 853 O O . MET A 1 110 ? 6.145 -9.193 -9.336 1.00 85.44 110 MET A O 1
ATOM 857 N N . SER A 1 111 ? 7.971 -9.772 -8.175 1.00 88.69 111 SER A N 1
ATOM 858 C CA . SER A 1 111 ? 7.713 -11.206 -8.336 1.00 88.69 111 SER A CA 1
ATOM 859 C C . SER A 1 111 ? 6.465 -11.645 -7.554 1.00 88.69 111 SER A C 1
ATOM 861 O O . SER A 1 111 ? 6.091 -11.052 -6.541 1.00 88.69 111 SER A O 1
ATOM 863 N N . ALA A 1 112 ? 5.832 -12.752 -7.953 1.00 89.69 112 ALA A N 1
ATOM 864 C CA . ALA A 1 112 ? 4.691 -13.300 -7.211 1.00 89.69 112 ALA A CA 1
ATOM 865 C C . ALA A 1 112 ? 5.048 -13.717 -5.768 1.00 89.69 112 ALA A C 1
ATOM 867 O O . ALA A 1 112 ? 4.172 -13.782 -4.905 1.00 89.69 112 ALA A O 1
ATOM 868 N N . ALA A 1 113 ? 6.315 -14.051 -5.502 1.00 91.12 113 ALA A N 1
ATOM 869 C CA . ALA A 1 113 ? 6.803 -14.339 -4.154 1.00 91.12 113 ALA A CA 1
ATOM 870 C C . ALA A 1 113 ? 6.936 -13.052 -3.327 1.00 91.12 113 ALA A C 1
ATOM 872 O O . AL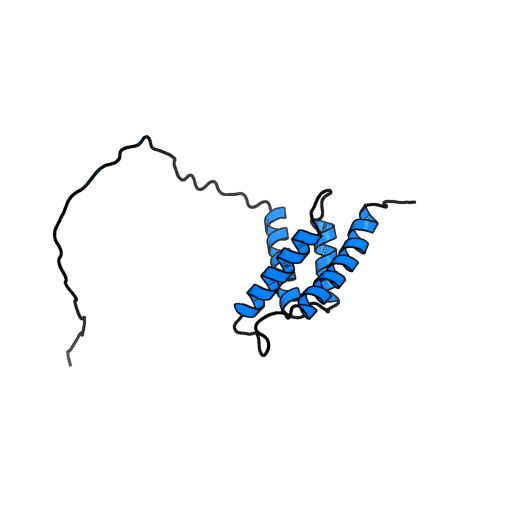A A 1 113 ? 6.481 -13.013 -2.185 1.00 91.12 113 ALA A O 1
ATOM 873 N N . GLU A 1 114 ? 7.465 -11.990 -3.935 1.00 89.81 114 GLU A N 1
ATOM 874 C CA . GLU A 1 114 ? 7.577 -10.664 -3.328 1.00 89.81 114 GLU A CA 1
ATOM 875 C C . GLU A 1 114 ? 6.193 -10.114 -2.964 1.00 89.81 114 GLU A C 1
ATOM 877 O O . GLU A 1 114 ? 5.937 -9.864 -1.790 1.00 89.81 114 GLU A O 1
ATOM 882 N N . LYS A 1 115 ? 5.237 -10.084 -3.906 1.00 92.19 115 LYS A N 1
ATOM 883 C CA . LYS A 1 115 ? 3.848 -9.652 -3.636 1.00 92.19 115 LYS A CA 1
ATOM 884 C C . LYS A 1 115 ? 3.209 -10.419 -2.469 1.00 92.19 115 LYS A C 1
ATOM 886 O O . LYS A 1 115 ? 2.503 -9.841 -1.645 1.00 92.19 115 LYS A O 1
ATOM 891 N N . ARG A 1 116 ? 3.475 -11.728 -2.358 1.00 93.44 116 ARG A N 1
ATOM 892 C CA . ARG A 1 116 ? 3.011 -12.560 -1.230 1.00 93.44 116 ARG A CA 1
ATOM 893 C C . ARG A 1 116 ? 3.701 -12.215 0.092 1.00 93.44 116 ARG A C 1
ATOM 895 O O . ARG A 1 116 ? 3.053 -12.304 1.135 1.00 93.44 116 ARG A O 1
ATOM 902 N N . SER A 1 117 ? 4.987 -11.868 0.072 1.00 93.19 117 SER A N 1
ATOM 903 C CA . SER A 1 117 ? 5.722 -11.407 1.258 1.00 93.19 117 SER A CA 1
ATOM 904 C C . SER A 1 117 ? 5.156 -10.080 1.760 1.00 93.19 117 SER A C 1
ATOM 906 O O . SER A 1 117 ? 4.691 -10.003 2.897 1.00 93.19 117 SER A O 1
ATOM 908 N N . ILE A 1 118 ? 5.054 -9.091 0.864 1.00 92.75 118 ILE A N 1
ATOM 909 C CA . ILE A 1 118 ? 4.527 -7.751 1.154 1.00 92.75 118 ILE A CA 1
ATOM 910 C C . ILE A 1 118 ? 3.113 -7.844 1.724 1.00 92.75 118 ILE A C 1
ATOM 912 O O . ILE A 1 118 ? 2.837 -7.295 2.787 1.00 92.75 118 ILE A O 1
ATOM 916 N N . ARG A 1 119 ? 2.227 -8.618 1.079 1.00 95.25 119 ARG A N 1
ATOM 917 C CA . ARG A 1 119 ? 0.857 -8.829 1.566 1.00 95.25 119 ARG A CA 1
ATOM 918 C C . ARG A 1 119 ? 0.834 -9.376 2.991 1.00 95.25 119 ARG A C 1
ATOM 920 O O . ARG A 1 119 ? 0.058 -8.894 3.812 1.00 95.25 119 ARG A O 1
ATOM 927 N N . ARG A 1 120 ? 1.661 -10.386 3.297 1.00 94.69 120 ARG A N 1
ATOM 928 C CA . ARG A 1 120 ? 1.737 -10.961 4.652 1.00 94.69 120 ARG A CA 1
ATOM 929 C C . ARG A 1 120 ? 2.204 -9.925 5.669 1.00 94.69 120 ARG A C 1
ATOM 931 O O . ARG A 1 120 ? 1.588 -9.830 6.729 1.00 94.69 120 ARG A O 1
ATOM 938 N N . ASN A 1 121 ? 3.226 -9.140 5.333 1.00 93.44 121 ASN A N 1
ATOM 939 C CA . ASN A 1 121 ? 3.729 -8.091 6.214 1.00 93.44 121 ASN A CA 1
ATOM 940 C C . ASN A 1 121 ? 2.661 -7.012 6.475 1.00 93.44 121 ASN A C 1
ATOM 942 O O . ASN A 1 121 ? 2.265 -6.775 7.616 1.00 93.44 121 ASN A O 1
ATOM 946 N N . MET A 1 122 ? 2.076 -6.453 5.411 1.00 94.75 122 MET A N 1
ATOM 947 C CA . MET A 1 122 ? 1.014 -5.448 5.520 1.00 94.75 122 MET A CA 1
ATOM 948 C C . MET A 1 122 ? -0.192 -5.954 6.318 1.00 94.75 122 MET A C 1
ATOM 950 O O . MET A 1 122 ? -0.759 -5.206 7.120 1.00 94.75 122 MET A O 1
ATOM 954 N N . LYS A 1 123 ? -0.578 -7.223 6.136 1.00 93.75 123 LYS A N 1
ATOM 955 C CA . LYS A 1 123 ? -1.676 -7.842 6.886 1.00 93.75 123 LYS A CA 1
ATOM 956 C C . LYS A 1 123 ? -1.355 -7.962 8.374 1.00 93.75 123 LYS A C 1
ATOM 958 O O . LYS A 1 123 ? -2.217 -7.653 9.192 1.00 93.75 123 LYS A O 1
ATOM 963 N N . SER A 1 124 ? -0.129 -8.350 8.723 1.00 92.56 124 SER A N 1
ATOM 964 C CA . SER A 1 124 ? 0.344 -8.411 10.114 1.00 92.56 124 SER A CA 1
ATOM 965 C C . SER A 1 124 ? 0.266 -7.039 10.801 1.00 92.56 124 SER A C 1
ATOM 967 O O . SER A 1 124 ? -0.333 -6.888 11.874 1.00 92.56 124 SER A O 1
ATOM 969 N N . THR A 1 125 ? 0.771 -5.998 10.134 1.00 91.12 125 THR A N 1
ATOM 970 C CA . THR A 1 125 ? 0.700 -4.614 10.626 1.00 91.12 125 THR A CA 1
ATOM 971 C C . THR A 1 125 ? -0.748 -4.148 10.783 1.00 91.12 125 THR A C 1
ATOM 973 O O . THR A 1 125 ? -1.112 -3.570 11.809 1.00 91.12 125 THR A O 1
ATOM 976 N N . ALA A 1 126 ? -1.614 -4.463 9.817 1.00 89.00 126 ALA A N 1
ATOM 977 C CA . ALA A 1 126 ? -3.023 -4.096 9.883 1.00 89.00 126 ALA A CA 1
ATOM 978 C C . ALA A 1 126 ? -3.769 -4.795 11.024 1.00 89.00 126 ALA A C 1
ATOM 980 O O . ALA A 1 126 ? -4.536 -4.144 11.727 1.00 89.00 126 ALA A O 1
ATOM 981 N N . GLN A 1 127 ? -3.517 -6.085 11.258 1.00 88.75 127 GLN A N 1
ATOM 982 C CA . GLN A 1 127 ? -4.081 -6.814 12.399 1.00 88.75 127 GLN A CA 1
ATOM 983 C C . GLN A 1 127 ? -3.668 -6.179 13.726 1.00 88.75 127 GLN A C 1
ATOM 985 O O . GLN A 1 127 ? -4.503 -6.010 14.610 1.00 88.75 127 GLN A O 1
ATOM 990 N N . THR A 1 128 ? -2.410 -5.753 13.841 1.00 87.88 128 THR A N 1
ATOM 991 C CA . THR A 1 128 ? -1.912 -5.078 15.045 1.00 87.88 128 THR A CA 1
ATOM 992 C C . THR A 1 128 ? -2.599 -3.728 15.268 1.00 87.88 128 THR A C 1
ATOM 994 O O . THR A 1 128 ? -2.934 -3.383 16.398 1.00 87.88 128 THR A O 1
ATOM 997 N N . VAL A 1 129 ? -2.821 -2.944 14.212 1.00 84.69 129 VAL A N 1
ATOM 998 C CA . VAL A 1 129 ? -3.397 -1.592 14.316 1.00 84.69 129 VAL A CA 1
ATOM 999 C C . VAL A 1 129 ? -4.919 -1.619 14.470 1.00 84.69 129 VAL A C 1
ATOM 1001 O O . VAL A 1 129 ? -5.467 -0.917 15.318 1.00 84.69 129 VAL A O 1
ATOM 1004 N N . VAL A 1 130 ? -5.606 -2.429 13.664 1.00 81.44 130 VAL A N 1
ATOM 1005 C CA . VAL A 1 130 ? -7.069 -2.566 13.682 1.00 81.44 130 VAL A CA 1
ATOM 1006 C C . VAL A 1 130 ? -7.522 -3.375 14.895 1.00 81.44 130 VAL A C 1
ATOM 1008 O O . VAL A 1 130 ? -8.506 -3.004 15.529 1.00 81.44 130 VAL A O 1
ATOM 1011 N N . GLY A 1 131 ? -6.783 -4.423 15.276 1.00 69.12 131 GLY A N 1
ATOM 1012 C CA . GLY A 1 131 ? -7.049 -5.198 16.492 1.00 69.12 131 GLY A CA 1
ATOM 1013 C C . GLY A 1 131 ? -7.000 -4.325 17.746 1.00 69.12 131 GLY A C 1
ATOM 1014 O O . GLY A 1 131 ? -7.948 -4.320 18.521 1.00 69.12 131 GLY A O 1
ATOM 1015 N N . LYS A 1 132 ? -5.983 -3.459 17.869 1.00 62.09 132 LYS A N 1
ATOM 1016 C CA . LYS A 1 132 ? -5.896 -2.472 18.963 1.00 62.09 132 LYS A CA 1
ATOM 1017 C C . LYS A 1 132 ? -7.056 -1.470 19.000 1.00 62.09 132 LYS A C 1
ATOM 1019 O O . LYS A 1 132 ? -7.356 -0.954 20.066 1.00 62.09 132 LYS A O 1
ATOM 1024 N N . LYS A 1 133 ? -7.698 -1.164 17.864 1.00 56.88 133 LYS A N 1
ATOM 1025 C CA . LYS A 1 133 ? -8.910 -0.321 17.841 1.00 56.88 133 LYS A CA 1
ATOM 1026 C C . LYS A 1 133 ? -10.165 -1.081 18.272 1.00 56.88 133 LYS A C 1
ATOM 1028 O O . LYS A 1 133 ? -11.094 -0.448 18.762 1.00 56.88 133 LYS A O 1
ATOM 1033 N N . LYS A 1 134 ? -10.207 -2.398 18.055 1.00 55.12 134 LYS A N 1
ATOM 1034 C CA . LYS A 1 134 ? -11.351 -3.246 18.407 1.00 55.12 134 LYS A CA 1
ATOM 1035 C C . LYS A 1 134 ? -11.370 -3.625 19.890 1.00 55.12 134 LYS A C 1
ATOM 1037 O O . LYS A 1 134 ? -12.454 -3.837 20.419 1.00 55.12 134 LYS A O 1
ATOM 1042 N N . ASP A 1 135 ? -10.210 -3.595 20.545 1.00 50.69 135 ASP A N 1
ATOM 1043 C CA . ASP A 1 135 ? -10.066 -3.729 21.997 1.00 50.69 135 ASP A CA 1
ATOM 1044 C C . ASP A 1 135 ? -9.710 -2.378 22.659 1.00 50.69 135 ASP A C 1
ATOM 1046 O O . ASP A 1 135 ? -8.573 -2.177 23.100 1.00 50.69 135 ASP A O 1
ATOM 1050 N N . PRO A 1 136 ? -10.636 -1.402 22.742 1.00 47.72 136 PRO A N 1
ATOM 1051 C CA . PRO A 1 136 ? -10.449 -0.259 23.618 1.00 47.72 136 PRO A CA 1
ATOM 1052 C C . PRO A 1 136 ? -10.760 -0.708 25.055 1.00 47.72 136 PRO A C 1
ATOM 1054 O O . PRO A 1 136 ? -11.891 -0.584 25.506 1.00 47.72 136 PRO A O 1
ATOM 1057 N N . ALA A 1 137 ? -9.738 -1.209 25.753 1.00 47.44 137 ALA A N 1
ATOM 1058 C CA . ALA A 1 137 ? -9.762 -1.677 27.145 1.00 47.44 137 ALA A CA 1
ATOM 1059 C C . ALA A 1 137 ? -10.378 -3.071 27.385 1.00 47.44 137 ALA A C 1
ATOM 1061 O O . ALA A 1 137 ? -11.567 -3.312 27.186 1.00 47.44 137 ALA A O 1
ATOM 1062 N N . GLY A 1 138 ? -9.543 -3.969 27.911 1.00 37.12 138 GLY A N 1
ATOM 1063 C CA . GLY A 1 138 ? -9.905 -4.629 29.164 1.00 37.12 138 GLY A CA 1
ATOM 1064 C C . GLY A 1 138 ? -9.569 -3.683 30.308 1.00 37.12 138 GLY A C 1
ATOM 1065 O O . GLY A 1 138 ? -8.504 -3.029 30.201 1.00 37.12 138 GLY A O 1
#

Radius of gyration: 26.03 Å; chains: 1; bounding box: 55×50×80 Å

Secondary structure (DSSP, 8-state):
---------------------------------------HHHHHHHHHHHHHHHHHHH-TTSHHHHHHHHHHHHHH--TT--HHHHHHHHHHHHHHHHHH-TT--S-SS--HHHHHHHHHHHHHHHHHHHHHHH----